Protein AF-A0A2R6MWR8-F1 (afdb_monomer_lite)

pLDDT: mean 94.7, std 6.07, range [69.31, 98.44]

Foldseek 3Di:
DEDEEEQEQDPPGDVVVVVVVVVCQQCDDPVVPGHHHHYHYHYDHVVVLQVQCVVVVHHWDWDADPVGDIDTDQDPVSVVSVVCCRVNVPD

Secondary structure (DSSP, 8-state):
-EEEEEE--STT--HHHHHHHHHHHHH-BTTTTB---EEEEEE--HHHHHHHHHHHT-PPPEEE-TTS-EEE---HHHHHHHHHIIIIII-

Structure (mmCIF, N/CA/C/O backbone):
data_AF-A0A2R6MWR8-F1
#
_entry.id   AF-A0A2R6MWR8-F1
#
loop_
_atom_site.group_PDB
_atom_site.id
_atom_site.type_symbol
_atom_site.label_atom_id
_atom_site.label_alt_id
_atom_site.label_comp_id
_atom_site.label_asym_id
_atom_site.label_entity_id
_atom_site.label_seq_id
_atom_site.pdbx_PDB_ins_code
_atom_site.Cartn_x
_atom_site.Cartn_y
_atom_site.Cartn_z
_atom_site.occupancy
_atom_site.B_iso_or_equiv
_atom_site.auth_seq_id
_atom_site.auth_comp_id
_atom_site.auth_asym_id
_atom_site.auth_atom_id
_atom_site.pdbx_PDB_model_num
ATOM 1 N N . MET A 1 1 ? 21.281 -3.556 -15.136 1.00 87.00 1 MET A N 1
ATOM 2 C CA . MET A 1 1 ? 21.179 -2.882 -13.814 1.00 87.00 1 MET A CA 1
ATOM 3 C C . MET A 1 1 ? 19.789 -3.153 -13.282 1.00 87.00 1 MET A C 1
ATOM 5 O O . MET A 1 1 ? 18.870 -3.126 -14.088 1.00 87.00 1 MET A O 1
ATOM 9 N N . THR A 1 2 ? 19.647 -3.387 -11.978 1.00 95.25 2 THR A N 1
ATOM 10 C CA . THR A 1 2 ? 18.338 -3.604 -11.352 1.00 95.25 2 THR A CA 1
ATOM 11 C C . THR A 1 2 ? 17.731 -2.289 -10.869 1.00 95.25 2 THR A C 1
ATOM 13 O O . THR A 1 2 ? 18.425 -1.496 -10.230 1.00 95.25 2 THR A O 1
ATOM 16 N N . VAL A 1 3 ? 16.445 -2.078 -11.142 1.00 96.44 3 VAL A N 1
ATOM 17 C CA . VAL A 1 3 ? 15.662 -0.922 -10.686 1.00 96.44 3 VAL A CA 1
ATOM 18 C C . VAL A 1 3 ? 14.528 -1.416 -9.790 1.00 96.44 3 VAL A C 1
ATOM 20 O O . VAL A 1 3 ? 13.788 -2.321 -10.163 1.00 96.44 3 VAL A O 1
ATOM 23 N N . VAL A 1 4 ? 14.384 -0.831 -8.599 1.00 97.81 4 VAL A N 1
ATOM 24 C CA . VAL A 1 4 ? 13.274 -1.140 -7.683 1.00 97.81 4 VAL A CA 1
ATOM 25 C C . VAL A 1 4 ? 12.312 0.040 -7.671 1.00 97.81 4 VAL A C 1
ATOM 27 O O . VAL A 1 4 ? 12.692 1.138 -7.266 1.00 97.81 4 VAL A O 1
ATOM 30 N N . VAL A 1 5 ? 11.070 -0.184 -8.097 1.00 97.62 5 VAL A N 1
ATOM 31 C CA . VAL A 1 5 ? 10.031 0.850 -8.163 1.00 97.62 5 VAL A CA 1
ATOM 32 C C . VAL A 1 5 ? 8.985 0.586 -7.087 1.00 97.62 5 VAL A C 1
ATOM 34 O O . VAL A 1 5 ? 8.399 -0.495 -7.029 1.00 97.62 5 VAL A O 1
ATOM 37 N N . LYS A 1 6 ? 8.736 1.578 -6.223 1.00 97.75 6 LYS A N 1
ATOM 38 C CA . LYS A 1 6 ? 7.652 1.540 -5.235 1.00 97.75 6 LYS A CA 1
ATOM 39 C C . LYS A 1 6 ? 6.491 2.406 -5.703 1.00 97.75 6 LYS A C 1
ATOM 41 O O . LYS A 1 6 ? 6.517 3.622 -5.541 1.00 97.75 6 LYS A O 1
ATOM 46 N N . ILE A 1 7 ? 5.442 1.772 -6.212 1.00 97.44 7 ILE A N 1
ATOM 47 C CA . ILE A 1 7 ? 4.193 2.447 -6.567 1.00 97.44 7 ILE A CA 1
ATOM 48 C C . ILE A 1 7 ? 3.436 2.769 -5.271 1.00 97.44 7 ILE A C 1
ATOM 50 O O . ILE A 1 7 ? 3.283 1.921 -4.381 1.00 97.44 7 ILE A O 1
ATOM 54 N N . GLY A 1 8 ? 3.028 4.027 -5.100 1.00 96.19 8 GLY A N 1
ATOM 55 C CA . GLY A 1 8 ? 2.258 4.467 -3.934 1.00 96.19 8 GLY A CA 1
ATOM 56 C C . GLY A 1 8 ? 0.859 3.838 -3.890 1.00 96.19 8 GLY A C 1
ATOM 57 O O . GLY A 1 8 ? 0.365 3.336 -4.889 1.00 96.19 8 GLY A O 1
ATOM 58 N N . GLY A 1 9 ? 0.219 3.854 -2.719 1.00 94.88 9 GLY A N 1
ATOM 59 C CA . GLY A 1 9 ? -1.142 3.324 -2.530 1.00 94.88 9 GLY A CA 1
ATOM 60 C C . GLY A 1 9 ? -2.228 4.386 -2.351 1.00 94.88 9 GLY A C 1
ATOM 61 O O . GLY A 1 9 ? -3.352 4.043 -1.993 1.00 94.88 9 GLY A O 1
ATOM 62 N N . ALA A 1 10 ? -1.868 5.662 -2.498 1.00 93.69 10 ALA A N 1
ATOM 63 C CA . ALA A 1 10 ? -2.769 6.785 -2.283 1.00 93.69 10 ALA A CA 1
ATOM 64 C C . ALA A 1 10 ? -3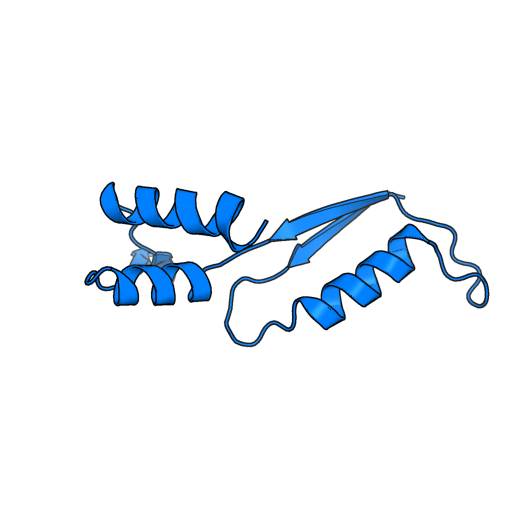.611 7.061 -3.533 1.00 93.69 10 ALA A C 1
ATOM 66 O O . ALA A 1 10 ? -3.138 6.880 -4.652 1.00 93.69 10 ALA A O 1
ATOM 67 N N . ARG A 1 11 ? -4.816 7.604 -3.337 1.00 91.75 11 ARG A N 1
ATOM 68 C CA . ARG A 1 11 ? -5.775 7.949 -4.403 1.00 91.75 11 ARG A CA 1
ATOM 69 C C . ARG A 1 11 ? -5.204 8.790 -5.555 1.00 91.75 11 ARG A C 1
ATOM 71 O O . ARG A 1 11 ? -5.720 8.721 -6.659 1.00 91.75 11 ARG A O 1
ATOM 78 N N . ALA A 1 12 ? -4.184 9.606 -5.294 1.00 93.88 12 ALA A N 1
ATOM 79 C CA . ALA A 1 12 ? -3.579 10.492 -6.291 1.00 93.88 12 ALA A CA 1
ATOM 80 C C . ALA A 1 12 ? -2.563 9.800 -7.219 1.00 93.88 12 ALA A C 1
ATOM 82 O O . ALA A 1 12 ? -2.065 10.431 -8.147 1.00 93.88 12 ALA A O 1
ATOM 83 N N . VAL A 1 13 ? -2.206 8.543 -6.948 1.00 94.75 13 VAL A N 1
ATOM 84 C CA . VAL A 1 13 ? -1.295 7.774 -7.802 1.00 94.75 13 VAL A CA 1
ATOM 85 C C . VAL A 1 13 ? -2.037 7.343 -9.064 1.00 94.75 13 VAL A C 1
ATOM 87 O O . VAL A 1 13 ? -3.166 6.873 -8.967 1.00 94.75 13 VAL A O 1
ATOM 90 N N . ASP A 1 14 ? -1.387 7.470 -10.223 1.00 95.44 14 ASP A N 1
ATOM 91 C CA . ASP A 1 14 ? -1.807 6.864 -11.492 1.00 95.44 14 ASP A CA 1
ATOM 92 C C . ASP A 1 14 ? -1.004 5.572 -11.730 1.00 95.44 14 ASP A C 1
ATOM 94 O O . ASP A 1 14 ? 0.159 5.638 -12.144 1.00 95.44 14 ASP A O 1
ATOM 98 N N . PRO A 1 15 ? -1.572 4.383 -11.450 1.00 93.25 15 PRO A N 1
ATOM 99 C CA . PRO A 1 15 ? -0.858 3.128 -11.646 1.00 93.25 15 PRO A CA 1
ATOM 100 C C . PRO A 1 15 ? -0.631 2.807 -13.125 1.00 93.25 15 PRO A C 1
ATOM 102 O O . PRO A 1 15 ? 0.368 2.178 -13.452 1.00 93.25 15 PRO A O 1
ATOM 105 N N . ALA A 1 16 ? -1.533 3.229 -14.017 1.00 94.69 16 ALA A N 1
ATOM 106 C CA . ALA A 1 16 ? -1.449 2.885 -15.433 1.00 94.69 16 ALA A CA 1
ATOM 107 C C . ALA A 1 16 ? -0.270 3.600 -16.100 1.00 94.69 16 ALA A C 1
ATOM 109 O O . ALA A 1 16 ? 0.527 2.955 -16.779 1.00 94.69 16 ALA A O 1
ATOM 110 N N . GLY A 1 17 ? -0.113 4.901 -15.838 1.00 96.12 17 GLY A N 1
ATOM 111 C CA . GLY A 1 17 ? 1.055 5.658 -16.292 1.00 96.12 17 GLY A CA 1
ATOM 112 C C . GLY A 1 17 ? 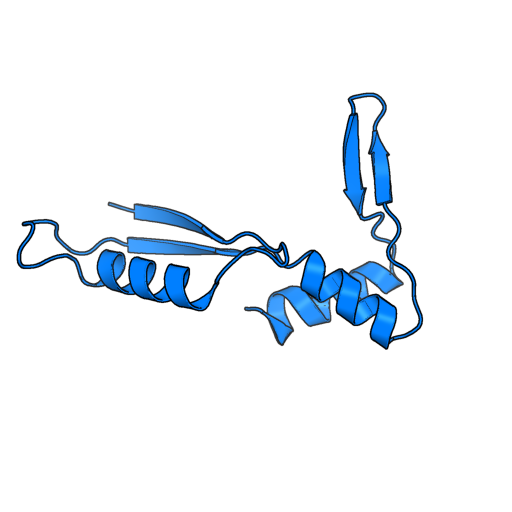2.365 5.084 -15.746 1.00 96.12 17 GLY A C 1
ATOM 113 O O . GLY A 1 17 ? 3.298 4.846 -16.506 1.00 96.12 17 GLY A O 1
ATOM 114 N N . ALA A 1 18 ? 2.412 4.759 -14.448 1.00 95.44 18 ALA A N 1
ATOM 115 C CA . ALA A 1 18 ? 3.603 4.164 -13.840 1.00 95.44 18 ALA A CA 1
ATOM 116 C C . ALA A 1 18 ? 3.987 2.810 -14.467 1.00 95.44 18 ALA A C 1
ATOM 118 O O . ALA A 1 18 ? 5.171 2.527 -14.634 1.00 95.44 18 ALA A O 1
ATOM 119 N N . LEU A 1 19 ? 3.005 1.973 -14.817 1.00 96.06 19 LEU A N 1
ATOM 120 C CA . LEU A 1 19 ? 3.254 0.690 -15.478 1.00 96.06 19 LEU A CA 1
ATOM 121 C C . LEU A 1 19 ? 3.784 0.861 -16.908 1.00 96.06 19 LEU A C 1
ATOM 123 O O . LEU A 1 19 ? 4.681 0.115 -17.290 1.00 96.06 19 LEU A O 1
ATOM 127 N N . ALA A 1 20 ? 3.298 1.851 -17.662 1.00 95.38 20 ALA A N 1
ATOM 128 C CA . ALA A 1 20 ? 3.813 2.157 -19.001 1.00 95.38 20 ALA A CA 1
ATOM 129 C C . ALA A 1 20 ? 5.286 2.619 -18.966 1.00 95.38 20 ALA A C 1
ATOM 131 O O . ALA A 1 20 ? 6.111 2.197 -19.779 1.00 95.38 20 ALA A O 1
ATOM 132 N N . ASP A 1 21 ? 5.652 3.429 -17.971 1.00 93.88 21 ASP A N 1
ATOM 133 C CA . ASP A 1 21 ? 7.048 3.832 -17.768 1.00 93.88 21 ASP A CA 1
ATOM 134 C C . ASP A 1 21 ? 7.926 2.640 -17.342 1.00 93.88 21 ASP A C 1
ATOM 136 O O . ASP A 1 21 ? 9.079 2.521 -17.762 1.00 93.88 21 ASP A O 1
ATOM 140 N N . ILE A 1 22 ? 7.389 1.724 -16.527 1.00 95.31 22 ILE A N 1
ATOM 141 C CA . ILE A 1 22 ? 8.084 0.491 -16.130 1.00 95.31 22 ILE A CA 1
ATOM 142 C C . ILE A 1 22 ? 8.322 -0.424 -17.335 1.00 95.31 22 ILE A C 1
ATOM 144 O O . ILE A 1 22 ? 9.415 -0.975 -17.451 1.00 95.31 22 ILE A O 1
ATOM 148 N N . GLU A 1 23 ? 7.347 -0.575 -18.231 1.00 94.75 23 GLU A N 1
ATOM 149 C CA . GLU A 1 23 ? 7.504 -1.332 -19.479 1.00 94.75 23 GLU A CA 1
ATOM 150 C C . GLU A 1 23 ? 8.684 -0.788 -20.292 1.00 94.75 23 GLU A C 1
ATOM 152 O O . GLU A 1 23 ? 9.585 -1.542 -20.656 1.00 94.75 23 GLU A O 1
ATOM 157 N N . SER A 1 24 ? 8.766 0.536 -20.433 1.00 92.31 24 SER A N 1
ATOM 158 C CA . SER A 1 24 ? 9.872 1.200 -21.133 1.00 92.31 24 SER A CA 1
ATOM 159 C C . SER A 1 24 ? 11.242 0.911 -20.495 1.00 92.31 24 SER A C 1
ATOM 161 O O . SER A 1 24 ? 12.238 0.747 -21.196 1.00 92.31 24 SER A O 1
ATOM 163 N N . LEU A 1 25 ? 11.321 0.801 -19.162 1.00 92.94 25 LEU A N 1
ATOM 164 C CA . LEU A 1 25 ? 12.555 0.407 -18.465 1.00 92.94 25 LEU A CA 1
ATOM 165 C C . LEU A 1 25 ? 12.925 -1.061 -18.704 1.00 92.94 25 LEU A C 1
ATOM 167 O O . LEU A 1 25 ? 14.110 -1.385 -18.806 1.00 92.94 25 LEU A O 1
ATOM 171 N N . VAL A 1 26 ? 11.929 -1.946 -18.756 1.00 95.44 26 VAL A N 1
ATOM 172 C CA . VAL A 1 26 ? 12.133 -3.380 -18.996 1.00 95.44 26 VAL A CA 1
ATOM 173 C C . VAL A 1 26 ? 12.605 -3.624 -20.426 1.00 95.44 26 VAL A C 1
ATOM 175 O O . VAL A 1 26 ? 13.517 -4.423 -20.628 1.00 95.44 26 VAL A O 1
ATOM 178 N N . GLU A 1 27 ? 12.028 -2.934 -21.407 1.00 93.50 27 GLU A N 1
ATOM 179 C CA . GLU A 1 27 ? 12.383 -3.088 -22.823 1.00 93.50 27 GLU A CA 1
ATOM 180 C C . GLU A 1 27 ? 13.670 -2.336 -23.197 1.00 93.50 27 GLU A C 1
ATOM 182 O O . GLU A 1 27 ? 14.443 -2.796 -24.044 1.00 93.50 27 GLU A O 1
ATOM 187 N N . GLY A 1 28 ? 13.946 -1.226 -22.507 1.00 89.25 28 GLY A N 1
ATOM 188 C CA . GLY A 1 28 ? 14.993 -0.278 -22.869 1.00 89.25 28 GLY A CA 1
ATOM 189 C C . GLY A 1 28 ? 14.520 0.718 -23.931 1.00 89.25 28 GLY A C 1
ATOM 190 O O . GLY A 1 28 ? 13.542 0.495 -24.638 1.00 89.25 28 GLY A O 1
ATOM 191 N N . ASP A 1 29 ? 15.245 1.828 -24.056 1.00 80.88 29 ASP A N 1
ATOM 192 C CA . ASP A 1 29 ? 14.984 2.856 -25.063 1.00 80.88 29 ASP A CA 1
ATOM 193 C C . ASP A 1 29 ? 15.968 2.695 -26.239 1.00 80.88 29 ASP A C 1
ATOM 195 O O . ASP A 1 29 ? 17.153 3.046 -26.109 1.00 80.88 29 ASP A O 1
ATOM 199 N N . PRO A 1 30 ? 15.508 2.174 -27.394 1.00 69.31 30 PRO A N 1
ATOM 200 C CA . PRO A 1 30 ? 16.353 1.998 -28.567 1.00 69.31 30 PRO A CA 1
ATOM 201 C C . PRO A 1 30 ? 16.798 3.324 -29.206 1.00 69.31 30 PRO A C 1
ATOM 203 O O . PRO A 1 30 ? 17.811 3.328 -29.908 1.00 69.31 30 PRO A O 1
ATOM 206 N N . GLU A 1 31 ? 16.099 4.439 -28.968 1.00 76.06 31 GLU A N 1
ATOM 207 C CA . GLU A 1 31 ? 16.453 5.765 -29.499 1.00 76.06 31 GLU A CA 1
ATOM 208 C C . GLU A 1 31 ? 17.399 6.531 -28.558 1.00 76.06 31 GLU A C 1
ATOM 210 O O . GLU A 1 31 ? 18.306 7.228 -29.018 1.00 76.06 31 GLU A O 1
ATOM 215 N N . GLY A 1 32 ? 17.238 6.360 -27.243 1.00 70.25 32 GLY A N 1
ATOM 216 C CA . GLY A 1 32 ? 18.046 6.999 -26.196 1.00 70.25 32 GLY A CA 1
ATOM 217 C C . GLY A 1 32 ? 19.347 6.275 -25.827 1.00 70.25 32 GLY A C 1
ATOM 218 O O . GLY A 1 32 ? 20.172 6.828 -25.097 1.00 70.25 32 GLY A O 1
ATOM 219 N N . GLY A 1 33 ? 19.567 5.055 -26.331 1.00 71.38 33 GLY A N 1
ATOM 220 C CA . GLY A 1 33 ? 20.791 4.274 -26.097 1.00 71.38 33 GLY A CA 1
ATOM 221 C C . GLY A 1 33 ? 20.845 3.561 -24.741 1.00 71.38 33 GLY A C 1
ATOM 222 O O . GLY A 1 33 ? 21.913 3.096 -24.330 1.00 71.38 33 GLY A O 1
ATOM 223 N N . THR A 1 34 ? 19.711 3.458 -24.047 1.00 75.06 34 THR A N 1
ATOM 224 C CA . THR A 1 34 ? 19.596 2.788 -22.746 1.00 75.06 34 THR A CA 1
ATOM 225 C C . THR A 1 34 ? 19.074 1.370 -22.957 1.00 75.06 34 THR A C 1
ATOM 227 O O . THR A 1 34 ? 17.966 1.185 -23.444 1.00 75.06 34 THR A O 1
ATOM 230 N N . GLY A 1 35 ? 19.881 0.358 -22.627 1.00 86.12 35 GLY A N 1
ATOM 231 C CA . GLY A 1 35 ? 19.470 -1.047 -22.730 1.00 86.12 35 GLY A CA 1
ATOM 232 C C . GLY A 1 35 ? 18.435 -1.459 -21.668 1.00 86.12 35 GLY A C 1
ATOM 233 O O . GLY A 1 35 ? 18.203 -0.703 -20.725 1.00 86.12 35 GLY A O 1
ATOM 234 N N . PRO A 1 36 ? 17.855 -2.666 -21.786 1.00 93.06 36 PRO A N 1
ATOM 235 C CA . PRO A 1 36 ? 16.841 -3.171 -20.862 1.00 93.06 36 PRO A CA 1
ATOM 236 C C . PRO A 1 36 ? 17.352 -3.280 -19.417 1.00 93.06 36 PRO A C 1
ATOM 238 O O . PRO A 1 36 ? 18.533 -3.565 -19.164 1.00 93.06 36 PRO A O 1
ATOM 241 N N . HIS A 1 37 ? 16.443 -3.097 -18.461 1.00 93.94 37 HIS A N 1
ATOM 242 C CA . HIS A 1 37 ? 16.699 -3.209 -17.026 1.00 93.94 37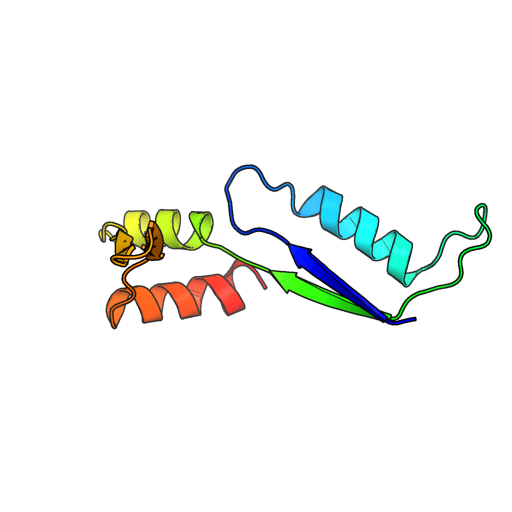 HIS A CA 1
ATOM 243 C C . HIS A 1 37 ? 15.916 -4.360 -16.385 1.00 93.94 37 HIS A C 1
ATOM 245 O O . HIS A 1 37 ? 14.764 -4.615 -16.719 1.00 93.94 37 HIS A O 1
ATOM 251 N N . ASP A 1 38 ? 16.518 -5.008 -15.382 1.00 96.62 38 ASP A N 1
ATOM 252 C CA . ASP A 1 38 ? 15.773 -5.896 -14.488 1.00 96.62 38 ASP A CA 1
ATOM 253 C C . ASP A 1 38 ? 14.957 -5.029 -13.524 1.00 96.62 38 ASP A C 1
ATOM 255 O O . ASP A 1 38 ? 15.532 -4.233 -12.775 1.00 96.62 38 ASP A O 1
ATOM 259 N N . VAL A 1 39 ? 13.632 -5.166 -13.513 1.00 97.31 39 VAL A N 1
ATOM 260 C CA . VAL A 1 39 ? 12.764 -4.328 -12.674 1.00 97.31 39 VAL A CA 1
ATOM 261 C C . VAL A 1 39 ? 12.075 -5.156 -11.593 1.00 97.31 39 VAL A C 1
ATOM 263 O O . VAL A 1 39 ? 11.511 -6.213 -11.860 1.00 97.31 39 VAL A O 1
ATOM 266 N N . VAL A 1 40 ? 12.098 -4.650 -10.359 1.00 98.19 40 VAL A N 1
ATOM 267 C CA . VAL A 1 40 ? 11.294 -5.156 -9.240 1.00 98.19 40 VAL A CA 1
ATOM 268 C C . VAL A 1 40 ? 10.250 -4.109 -8.887 1.00 98.19 40 VAL A C 1
ATOM 270 O O . VAL A 1 40 ? 10.592 -2.985 -8.513 1.00 98.19 40 VAL A O 1
ATOM 273 N N . VAL A 1 41 ? 8.976 -4.485 -8.963 1.00 97.88 41 VAL A N 1
ATOM 274 C CA . VAL A 1 41 ? 7.863 -3.611 -8.590 1.00 97.88 41 VAL A CA 1
ATOM 275 C C . VAL A 1 41 ? 7.371 -3.980 -7.199 1.00 97.88 41 VAL A C 1
ATOM 277 O O . VAL A 1 41 ? 7.147 -5.142 -6.873 1.00 97.88 41 VAL A O 1
ATOM 280 N N . THR A 1 42 ? 7.202 -2.963 -6.367 1.00 98.06 42 THR A N 1
ATOM 281 C CA . THR A 1 42 ? 6.526 -3.049 -5.074 1.00 98.06 42 THR A CA 1
ATOM 282 C C . THR A 1 42 ? 5.391 -2.037 -5.074 1.00 98.06 42 THR A C 1
ATOM 284 O O . THR A 1 42 ? 5.495 -0.985 -5.705 1.00 98.06 42 THR A O 1
ATOM 287 N N . HIS A 1 43 ? 4.304 -2.307 -4.360 1.00 97.81 43 HIS A N 1
ATOM 288 C CA . HIS A 1 43 ? 3.151 -1.411 -4.351 1.00 97.81 43 HIS A CA 1
ATOM 289 C C . HIS A 1 43 ? 2.632 -1.154 -2.935 1.00 97.81 43 HIS A C 1
ATOM 291 O O . HIS A 1 43 ? 3.041 -1.775 -1.954 1.00 97.81 43 HIS A O 1
ATOM 297 N N . GLY A 1 44 ? 1.821 -0.108 -2.806 1.00 96.56 44 GLY A N 1
ATOM 298 C CA . GLY A 1 44 ? 1.008 0.154 -1.623 1.00 96.56 44 GLY A CA 1
ATOM 299 C C . GLY A 1 44 ? -0.450 -0.166 -1.927 1.00 96.56 44 GLY A C 1
ATOM 300 O O . GLY A 1 44 ? -0.761 -0.724 -2.973 1.00 96.56 44 GLY A O 1
ATOM 301 N N . GLY A 1 45 ? -1.346 0.250 -1.042 1.00 96.88 45 GLY A N 1
ATOM 302 C CA . GLY A 1 45 ? -2.781 0.144 -1.295 1.00 96.88 45 GLY A CA 1
ATOM 303 C C . GLY A 1 45 ? -3.639 0.811 -0.235 1.00 96.88 45 GLY A C 1
ATOM 304 O O . GLY A 1 45 ? -4.755 0.365 -0.013 1.00 96.88 45 GLY A O 1
ATOM 305 N N . SER A 1 46 ? -3.125 1.835 0.460 1.00 95.50 46 SER A N 1
ATOM 306 C CA . SER A 1 46 ? -3.792 2.414 1.633 1.00 95.50 46 SER A CA 1
ATOM 307 C C . SER A 1 46 ? -5.225 2.843 1.331 1.00 95.50 46 SER A C 1
ATOM 309 O O . SER A 1 46 ? -6.129 2.413 2.042 1.00 95.50 46 SER A O 1
ATOM 311 N N . THR A 1 47 ? -5.443 3.577 0.233 1.00 96.81 47 THR A N 1
ATOM 312 C CA . THR A 1 47 ? -6.787 4.006 -0.179 1.00 96.81 47 THR A CA 1
ATOM 313 C C . THR A 1 47 ? -7.679 2.817 -0.527 1.00 96.81 47 THR A C 1
ATOM 315 O O . THR A 1 47 ? -8.819 2.778 -0.094 1.00 96.81 47 THR A O 1
ATOM 318 N N . ALA A 1 48 ? -7.170 1.810 -1.240 1.00 97.69 48 ALA A N 1
ATOM 319 C CA . ALA A 1 48 ? -7.970 0.634 -1.587 1.00 97.69 48 ALA A CA 1
ATOM 320 C C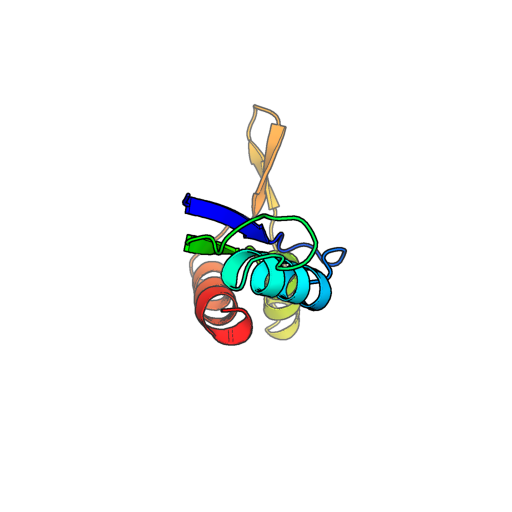 . ALA A 1 48 ? -8.362 -0.198 -0.351 1.00 97.69 48 ALA A C 1
ATOM 322 O O . ALA A 1 48 ? -9.451 -0.768 -0.310 1.00 97.69 48 ALA A O 1
ATOM 323 N N . VAL A 1 49 ? -7.488 -0.267 0.659 1.00 98.19 49 VAL A N 1
ATOM 324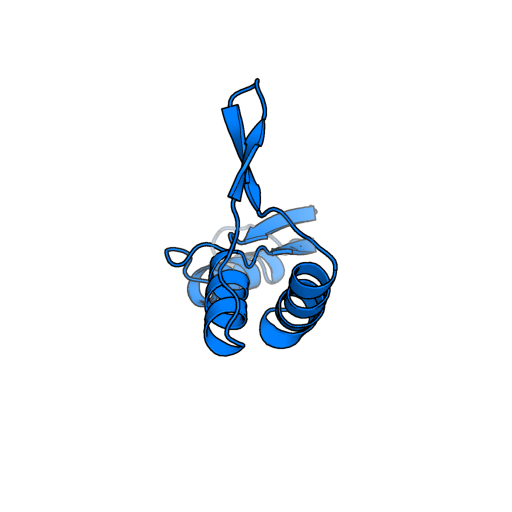 C CA . VAL A 1 49 ? -7.796 -0.908 1.945 1.00 98.19 49 VAL A CA 1
ATOM 325 C C . VAL A 1 49 ? -8.839 -0.090 2.707 1.00 98.19 49 VAL A C 1
ATOM 327 O O . VAL A 1 49 ? -9.792 -0.684 3.199 1.00 98.19 49 VAL A O 1
ATOM 330 N N . ASP A 1 50 ? -8.696 1.242 2.760 1.00 97.62 50 ASP A N 1
ATOM 331 C CA . ASP A 1 50 ? -9.683 2.142 3.385 1.00 97.62 50 ASP A CA 1
ATOM 332 C C . ASP A 1 50 ? -11.067 1.957 2.749 1.00 97.62 50 ASP A C 1
ATOM 334 O O . ASP A 1 50 ? -12.018 1.579 3.429 1.00 97.62 50 ASP A O 1
ATOM 338 N N . ASP A 1 51 ? -11.144 2.096 1.424 1.00 97.75 51 ASP A N 1
ATOM 339 C CA . ASP A 1 51 ? -12.387 1.966 0.663 1.00 97.75 51 ASP A CA 1
ATOM 340 C C . ASP A 1 51 ? -13.010 0.558 0.831 1.00 97.75 51 ASP A C 1
ATOM 342 O O . ASP A 1 51 ? -14.229 0.388 0.772 1.00 97.75 51 ASP A O 1
ATOM 346 N N . THR A 1 52 ? -12.196 -0.486 1.031 1.00 98.38 52 THR A N 1
ATOM 347 C CA . THR A 1 52 ? -12.699 -1.856 1.233 1.00 98.38 52 THR A CA 1
ATOM 348 C C . THR A 1 52 ? -13.228 -2.079 2.647 1.00 98.38 52 THR A C 1
ATOM 350 O O . THR A 1 52 ? -14.267 -2.722 2.783 1.00 98.38 52 THR A O 1
ATOM 353 N N . LEU A 1 53 ? -12.572 -1.539 3.678 1.00 98.31 53 LEU A N 1
ATOM 354 C CA . LEU A 1 53 ? -13.089 -1.560 5.052 1.00 98.31 53 LEU A CA 1
ATOM 355 C C . LEU A 1 53 ? -14.454 -0.876 5.115 1.00 98.31 53 LEU A C 1
ATOM 357 O O . LEU A 1 53 ? -15.422 -1.487 5.570 1.00 98.31 53 LEU A O 1
ATOM 361 N N . GLU A 1 54 ? -14.560 0.327 4.543 1.00 97.44 54 GLU A N 1
ATOM 362 C CA . GLU A 1 54 ? -15.812 1.091 4.513 1.00 97.44 54 GLU A CA 1
ATOM 363 C C . GLU A 1 54 ? -16.939 0.296 3.837 1.00 97.44 54 GLU A C 1
ATOM 365 O O . GLU A 1 54 ? -18.063 0.228 4.337 1.00 97.44 54 GLU A O 1
ATOM 370 N N . ARG A 1 55 ? -16.638 -0.381 2.720 1.00 97.88 55 ARG A N 1
ATOM 371 C CA . ARG A 1 55 ? -17.597 -1.243 2.006 1.00 97.88 55 ARG A CA 1
ATOM 372 C C . ARG A 1 55 ? -18.037 -2.472 2.800 1.00 97.88 55 ARG A C 1
ATOM 374 O O . ARG A 1 55 ? -19.110 -3.004 2.518 1.00 97.88 55 ARG A O 1
ATOM 381 N N . LEU A 1 56 ? -17.215 -2.942 3.734 1.00 97.69 56 LEU A N 1
ATOM 382 C CA . LEU A 1 56 ? -17.514 -4.073 4.613 1.00 97.69 56 LEU A CA 1
ATOM 383 C C . LEU A 1 56 ? -18.161 -3.639 5.937 1.00 97.69 56 LEU A C 1
ATOM 385 O O . LEU A 1 56 ? -18.590 -4.497 6.703 1.00 97.69 56 LEU A O 1
ATOM 389 N N . GLY A 1 57 ? -18.322 -2.330 6.155 1.00 97.19 57 GLY A N 1
ATOM 390 C CA . GLY A 1 57 ? -18.985 -1.766 7.331 1.00 97.19 57 GLY A CA 1
ATOM 391 C C . GLY A 1 57 ? -18.047 -1.416 8.485 1.00 97.19 57 GLY A C 1
ATOM 392 O O . GLY A 1 57 ? -18.543 -1.160 9.581 1.00 97.19 57 GLY A O 1
ATOM 393 N N . SER A 1 58 ? -16.737 -1.369 8.238 1.00 96.25 58 SER A N 1
ATOM 394 C CA . SER A 1 58 ? -15.707 -1.080 9.242 1.00 96.25 58 SER A CA 1
ATOM 395 C C . SER A 1 58 ? -14.975 0.216 8.897 1.00 96.25 58 SER A C 1
ATOM 397 O O . SER A 1 58 ? -14.726 0.512 7.730 1.00 96.25 58 SER A O 1
ATOM 399 N N . GLU A 1 59 ? -14.649 1.027 9.902 1.00 95.06 59 GLU A N 1
ATOM 400 C CA . GLU A 1 59 ? -13.995 2.323 9.696 1.00 95.06 59 GLU A CA 1
ATOM 401 C C . GLU A 1 59 ? -12.471 2.193 9.861 1.00 95.06 59 GLU A C 1
ATOM 403 O O . GLU A 1 59 ? -12.016 1.569 10.822 1.00 95.06 59 GLU A O 1
ATOM 408 N N . PRO A 1 60 ? -11.652 2.763 8.958 1.00 96.44 60 PRO A N 1
ATOM 409 C CA . PRO A 1 60 ? -10.204 2.765 9.124 1.00 96.44 60 PRO A CA 1
ATOM 410 C C . PRO A 1 60 ? -9.747 3.548 10.360 1.00 96.44 60 PRO A C 1
ATOM 412 O O . PRO A 1 60 ? -10.000 4.746 10.477 1.00 96.44 60 PRO A O 1
ATOM 415 N N . GLU A 1 61 ? -8.974 2.909 11.235 1.00 96.81 61 GLU A N 1
ATOM 416 C CA . GLU A 1 61 ? -8.334 3.580 12.367 1.00 96.81 61 GLU A CA 1
ATOM 417 C C . GLU A 1 61 ? -6.881 3.957 12.040 1.00 96.81 61 GLU A C 1
ATOM 419 O O . GLU A 1 61 ? -6.115 3.164 11.485 1.00 96.81 61 GLU A O 1
ATOM 424 N N . TYR A 1 62 ? -6.479 5.171 12.421 1.00 97.25 62 TYR A N 1
ATOM 425 C CA . TYR A 1 62 ? -5.102 5.651 12.322 1.00 97.25 62 TYR A CA 1
ATOM 426 C C . TYR A 1 62 ? -4.583 6.071 13.696 1.00 97.25 62 TYR A C 1
ATOM 428 O O . TYR A 1 62 ? -5.271 6.741 14.463 1.00 97.25 62 TYR A O 1
ATOM 436 N N . VAL A 1 63 ? -3.334 5.708 13.975 1.00 97.81 63 VAL A N 1
ATOM 437 C CA . VAL A 1 63 ? -2.625 6.015 15.219 1.00 97.81 63 VAL A CA 1
ATOM 438 C C . VAL A 1 63 ? -1.348 6.789 14.925 1.00 97.81 63 VAL A C 1
ATOM 440 O O . VAL A 1 63 ? -0.705 6.595 13.891 1.00 97.81 63 VAL A O 1
ATOM 443 N N . GLU A 1 64 ? -0.964 7.656 15.858 1.00 98.25 64 GLU A N 1
ATOM 444 C CA . GLU A 1 64 ? 0.262 8.445 15.788 1.00 98.25 64 GLU A CA 1
ATOM 445 C C . GLU A 1 64 ? 1.212 8.042 16.920 1.00 98.25 64 GLU A C 1
ATOM 447 O O . GLU A 1 64 ? 0.843 7.983 18.095 1.00 98.25 64 GLU A O 1
ATOM 452 N N . THR A 1 65 ? 2.456 7.734 16.567 1.00 96.69 65 THR A N 1
ATOM 453 C CA . THR A 1 65 ? 3.514 7.479 17.554 1.00 96.69 65 THR A CA 1
ATOM 454 C C . THR A 1 65 ? 3.963 8.786 18.223 1.00 96.69 65 THR A C 1
ATOM 456 O O . THR A 1 65 ? 3.864 9.844 17.607 1.00 96.69 65 THR A O 1
ATOM 459 N N . PRO A 1 66 ? 4.589 8.756 19.418 1.00 97.56 66 PRO A N 1
ATOM 460 C CA . PRO A 1 66 ? 5.140 9.968 20.040 1.00 97.56 66 PRO A CA 1
ATOM 461 C C . PRO A 1 66 ? 6.161 10.734 19.176 1.00 97.56 66 PRO A C 1
ATOM 463 O O . PRO A 1 66 ? 6.425 11.905 19.432 1.00 97.56 66 PRO A O 1
ATOM 466 N N . GLY A 1 67 ? 6.755 10.073 18.175 1.00 96.62 67 GLY A N 1
ATOM 467 C CA . GLY A 1 67 ? 7.672 10.677 17.206 1.00 96.62 67 GLY A CA 1
ATOM 468 C C . GLY A 1 67 ? 6.995 11.287 15.972 1.00 96.62 67 GLY A C 1
ATOM 469 O O . GLY A 1 67 ? 7.706 11.694 15.057 1.00 96.62 67 GLY A O 1
ATOM 470 N N . GLY A 1 68 ? 5.661 11.320 15.910 1.00 97.06 68 GLY A N 1
ATOM 471 C CA . GLY A 1 68 ? 4.895 11.929 14.817 1.00 97.06 68 GLY A CA 1
ATOM 472 C C . GLY A 1 68 ? 4.650 11.030 13.603 1.00 97.06 68 GLY A C 1
ATOM 473 O O . GLY A 1 68 ? 4.149 11.488 12.579 1.00 97.06 68 GLY A O 1
ATOM 474 N N . VAL A 1 69 ? 5.020 9.746 13.670 1.00 96.69 69 VAL A N 1
ATOM 475 C CA . VAL A 1 69 ? 4.718 8.794 12.588 1.00 96.69 69 VAL A CA 1
ATOM 476 C C . VAL A 1 69 ? 3.262 8.361 12.695 1.00 96.69 69 VAL A C 1
ATOM 478 O O . VAL A 1 69 ? 2.882 7.779 13.712 1.00 96.69 69 VAL A O 1
ATOM 481 N N . VAL A 1 70 ? 2.493 8.608 11.634 1.00 96.69 70 VAL A N 1
ATOM 482 C CA . VAL A 1 70 ? 1.091 8.199 11.493 1.00 96.69 70 VAL A CA 1
ATOM 483 C C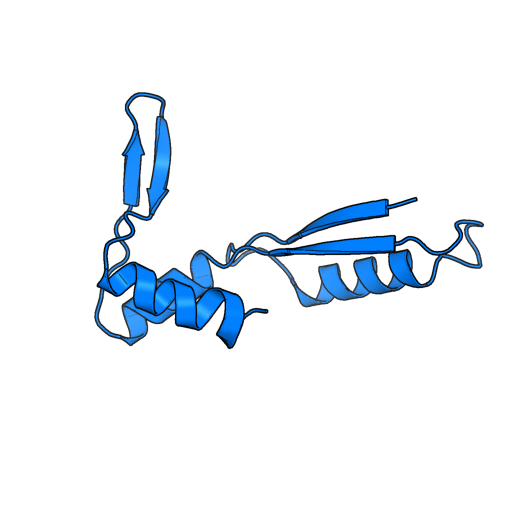 . VAL A 1 70 ? 1.007 6.907 10.684 1.00 96.69 70 VAL A C 1
ATOM 485 O O . VAL A 1 70 ? 1.642 6.779 9.635 1.00 96.69 70 VAL A O 1
ATOM 488 N N . GLY A 1 71 ? 0.205 5.953 11.149 1.00 95.50 71 GLY A N 1
ATOM 489 C CA . GLY A 1 71 ? -0.046 4.697 10.447 1.00 95.50 71 GLY A CA 1
ATOM 490 C C . GLY A 1 71 ? -1.420 4.122 10.763 1.00 95.50 71 GLY A C 1
ATOM 491 O O . GLY A 1 71 ? -2.044 4.494 11.752 1.00 95.50 71 GLY A O 1
ATOM 492 N N . ARG A 1 72 ? -1.889 3.208 9.912 1.00 96.38 72 ARG A N 1
ATOM 493 C CA . ARG A 1 72 ? -3.141 2.480 10.131 1.00 96.38 72 ARG A CA 1
ATOM 494 C C . ARG A 1 72 ? -2.989 1.541 11.327 1.00 96.38 72 ARG A C 1
ATOM 496 O O . ARG A 1 72 ? -2.084 0.700 11.331 1.00 96.38 72 ARG A O 1
ATOM 503 N N . PHE A 1 73 ? -3.889 1.629 12.297 1.00 97.56 73 PHE A N 1
ATOM 504 C CA . PHE A 1 73 ? -4.025 0.575 13.291 1.00 97.56 73 PHE A CA 1
ATOM 505 C C . PHE A 1 73 ? -4.597 -0.671 12.609 1.00 97.56 73 PHE A C 1
ATOM 507 O O . PHE A 1 73 ? -5.642 -0.621 11.972 1.00 97.56 73 PHE A O 1
ATOM 514 N N . THR A 1 74 ? -3.846 -1.770 12.653 1.00 97.56 74 THR A N 1
ATOM 515 C CA . THR A 1 74 ? -4.158 -2.983 11.889 1.00 97.56 74 THR A CA 1
ATOM 516 C C . THR A 1 74 ? -4.425 -4.125 12.858 1.00 97.56 74 THR A C 1
ATOM 518 O O . THR A 1 74 ? -3.508 -4.860 13.228 1.00 97.56 74 THR A O 1
ATOM 521 N N . ASP A 1 75 ? -5.672 -4.229 13.301 1.00 97.38 75 ASP A N 1
ATOM 522 C CA . ASP A 1 75 ? -6.166 -5.360 14.083 1.00 97.38 75 ASP A CA 1
ATOM 523 C C . ASP A 1 75 ? -6.422 -6.601 13.204 1.00 97.38 75 ASP A C 1
ATOM 525 O O . ASP A 1 75 ? -6.058 -6.640 12.025 1.00 97.38 75 ASP A O 1
ATOM 529 N N . GLU A 1 76 ? -6.991 -7.654 13.791 1.00 98.06 76 GLU A N 1
ATOM 530 C CA . GLU A 1 76 ? -7.223 -8.931 13.106 1.00 98.06 76 GLU A CA 1
ATOM 531 C C . GLU A 1 76 ? -8.159 -8.782 11.896 1.00 98.06 76 GLU A C 1
ATOM 533 O O . GLU A 1 76 ? -7.829 -9.250 10.805 1.00 98.06 76 GLU A O 1
ATOM 538 N N . GLU A 1 77 ? -9.268 -8.058 12.057 1.00 96.56 77 GLU A N 1
ATOM 539 C CA . GLU A 1 77 ? -10.231 -7.814 10.980 1.00 96.56 77 GLU A CA 1
ATOM 540 C C . GLU A 1 77 ? -9.618 -6.956 9.865 1.00 96.56 77 GLU A C 1
ATOM 542 O O . GLU A 1 77 ? -9.700 -7.290 8.677 1.00 96.56 77 GLU A O 1
ATOM 547 N N . THR A 1 78 ? -8.915 -5.885 10.236 1.00 98.19 78 THR A N 1
ATOM 548 C CA . THR A 1 78 ? -8.211 -5.024 9.281 1.00 98.19 78 THR A CA 1
ATOM 549 C C . THR A 1 78 ? -7.139 -5.800 8.522 1.00 98.19 78 THR A C 1
ATOM 551 O O . THR A 1 78 ? -6.964 -5.597 7.318 1.00 98.19 78 THR A O 1
ATOM 554 N N . MET A 1 79 ? -6.430 -6.716 9.187 1.00 98.19 79 MET A N 1
ATOM 555 C CA . MET A 1 79 ? -5.435 -7.579 8.549 1.00 98.19 79 MET A CA 1
ATOM 556 C C . MET A 1 79 ? -6.073 -8.545 7.544 1.00 98.19 79 MET A C 1
ATOM 558 O O . MET A 1 79 ? -5.484 -8.808 6.492 1.00 98.19 79 MET A O 1
ATOM 562 N N . ASP A 1 80 ? -7.272 -9.062 7.814 1.00 98.19 80 ASP A N 1
ATOM 563 C CA . ASP A 1 80 ? -8.011 -9.876 6.846 1.00 98.19 80 ASP A CA 1
ATOM 564 C C . ASP A 1 80 ? -8.365 -9.075 5.591 1.00 98.19 80 ASP A C 1
ATOM 566 O O . ASP A 1 80 ? -8.099 -9.536 4.476 1.00 98.19 80 ASP A O 1
ATOM 570 N N . VAL A 1 81 ? -8.837 -7.835 5.744 1.00 98.44 81 VAL A N 1
ATOM 571 C CA . VAL A 1 81 ? -9.062 -6.934 4.601 1.00 98.44 81 VAL A CA 1
ATOM 572 C C . VAL A 1 81 ? -7.765 -6.607 3.870 1.00 98.44 81 VAL A C 1
ATOM 574 O O . VAL A 1 81 ? -7.715 -6.659 2.640 1.00 98.44 81 VAL A O 1
ATOM 577 N N . PHE A 1 82 ? -6.682 -6.349 4.598 1.00 98.12 82 PHE A N 1
ATOM 578 C CA . PHE A 1 82 ? -5.372 -6.080 4.013 1.00 98.12 82 PHE A CA 1
ATOM 579 C C . PHE A 1 82 ? -4.891 -7.243 3.133 1.00 98.12 82 PHE A C 1
ATOM 581 O O . PHE A 1 82 ? -4.432 -7.018 2.011 1.00 98.12 82 PHE A O 1
ATOM 588 N N . LYS A 1 83 ? -5.055 -8.491 3.594 1.00 97.88 83 LYS A N 1
ATOM 589 C CA . LYS A 1 83 ? -4.728 -9.709 2.830 1.00 97.88 83 LYS A CA 1
ATOM 590 C C . LYS A 1 83 ? -5.649 -9.936 1.630 1.00 97.88 83 LYS A C 1
ATOM 592 O O . LYS A 1 83 ? -5.217 -10.567 0.674 1.00 97.88 83 LYS A O 1
ATOM 597 N N . MET A 1 84 ? -6.884 -9.438 1.645 1.00 98.06 84 MET A N 1
ATOM 598 C CA . MET A 1 84 ? -7.754 -9.468 0.463 1.00 98.06 84 MET A CA 1
ATOM 599 C C . MET A 1 84 ? -7.325 -8.434 -0.582 1.00 98.06 84 MET A C 1
ATOM 601 O O . MET A 1 84 ? -7.305 -8.718 -1.778 1.00 98.06 84 MET A O 1
ATOM 605 N N . VAL A 1 85 ? -6.978 -7.226 -0.141 1.00 98.44 85 VAL A N 1
ATOM 606 C CA . VAL A 1 85 ? -6.732 -6.100 -1.048 1.00 98.44 85 VAL A CA 1
ATOM 607 C C . VAL A 1 85 ? -5.330 -6.141 -1.638 1.00 98.44 85 VAL A C 1
ATOM 609 O O . VAL A 1 85 ? -5.179 -6.024 -2.849 1.00 98.44 85 VAL A O 1
ATOM 612 N N . MET A 1 86 ? -4.304 -6.304 -0.804 1.00 97.69 86 MET A N 1
ATOM 613 C CA . MET A 1 86 ? -2.916 -6.109 -1.225 1.00 97.69 86 MET A CA 1
ATOM 614 C C . MET A 1 86 ? -2.459 -7.185 -2.220 1.00 97.69 86 MET A C 1
ATOM 616 O O . MET A 1 86 ? -2.189 -6.822 -3.359 1.00 97.69 86 MET A O 1
ATOM 620 N N . PRO A 1 87 ? -2.420 -8.484 -1.866 1.00 97.38 87 PRO A N 1
ATOM 621 C CA . PRO A 1 87 ? -2.045 -9.530 -2.816 1.00 97.38 87 PRO A CA 1
ATOM 622 C C . PRO A 1 87 ? -3.197 -9.988 -3.730 1.00 97.38 87 PRO A C 1
ATOM 624 O O . PRO A 1 87 ? -2.960 -10.821 -4.595 1.00 97.38 87 PRO A O 1
ATOM 627 N N . GLY A 1 88 ? -4.437 -9.540 -3.496 1.00 97.56 88 GLY A N 1
ATOM 628 C CA . GLY A 1 88 ? -5.615 -10.010 -4.232 1.00 97.56 88 GLY A CA 1
ATOM 629 C C . GLY A 1 88 ? -6.153 -8.993 -5.233 1.00 97.56 88 GLY A C 1
ATOM 630 O O . GLY A 1 88 ? -6.166 -9.248 -6.429 1.00 97.56 88 GLY A O 1
ATOM 631 N N . LEU A 1 89 ? -6.641 -7.850 -4.749 1.00 96.56 89 LEU A N 1
ATOM 632 C CA . LEU A 1 89 ? -7.243 -6.830 -5.613 1.00 96.56 89 LEU A CA 1
ATOM 633 C C . LEU A 1 89 ? -6.204 -6.026 -6.410 1.00 96.56 89 LEU A C 1
ATOM 635 O O . LEU A 1 89 ? -6.504 -5.611 -7.527 1.00 96.56 89 LEU A O 1
ATOM 639 N N . LEU A 1 90 ? -5.039 -5.741 -5.819 1.00 95.94 90 LEU A N 1
ATOM 640 C CA . LEU A 1 90 ? -4.061 -4.806 -6.390 1.00 95.94 90 LEU A CA 1
ATOM 641 C C . LEU A 1 90 ? -2.874 -5.457 -7.105 1.00 95.94 90 LEU A C 1
ATOM 643 O O . LEU A 1 90 ? -2.392 -4.871 -8.071 1.00 95.94 90 LEU A O 1
ATOM 647 N N . ASN A 1 91 ? -2.363 -6.580 -6.596 1.00 94.94 91 ASN A N 1
ATOM 648 C CA . ASN A 1 91 ? -1.159 -7.237 -7.114 1.00 94.94 91 ASN A CA 1
ATOM 649 C C . ASN A 1 91 ? -1.457 -8.153 -8.301 1.00 94.94 91 ASN A C 1
ATOM 651 O O . ASN A 1 91 ? -0.699 -8.088 -9.291 1.00 94.94 91 ASN A O 1
#

Sequence (91 aa):
MTVVVKIGGARAVDPAGALADIESLVEGDPEGGTGPHDVVVTHGGSTAVDDTLERLGSEPEYVETPGGVVGRFTDEETMDVFKMVMPGLLN

Radius of gyration: 17.04 Å; chains: 1; bounding box: 40×22×50 Å